Protein AF-A0A7X9DI12-F1 (afdb_monomer)

Structure (mmCIF, N/CA/C/O backbone):
data_AF-A0A7X9DI12-F1
#
_entry.id   AF-A0A7X9DI12-F1
#
loop_
_atom_site.group_PDB
_atom_site.id
_atom_site.type_symbol
_atom_site.label_atom_id
_atom_site.label_alt_id
_atom_site.label_comp_id
_atom_site.label_asym_id
_atom_site.label_entity_id
_atom_site.label_seq_id
_atom_site.pdbx_PDB_ins_code
_atom_site.Cartn_x
_atom_site.Cartn_y
_atom_site.Cartn_z
_atom_site.occupancy
_atom_site.B_iso_or_equiv
_atom_site.auth_seq_id
_atom_site.auth_comp_id
_atom_site.auth_asym_id
_atom_site.auth_atom_id
_atom_site.pdbx_PDB_m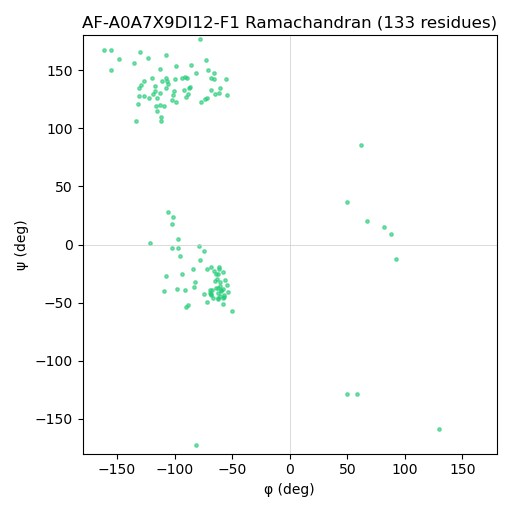odel_num
ATOM 1 N N . THR A 1 1 ? -5.211 -9.031 17.730 1.00 90.56 1 THR A N 1
ATOM 2 C CA . THR A 1 1 ? -6.322 -8.063 17.726 1.00 90.56 1 THR A CA 1
ATOM 3 C C . THR A 1 1 ? -6.337 -7.368 19.058 1.00 90.56 1 THR A C 1
ATOM 5 O O . THR A 1 1 ? -6.231 -8.057 20.063 1.00 90.56 1 THR A O 1
ATOM 8 N N . MET A 1 2 ? -6.398 -6.044 19.050 1.00 95.50 2 MET A N 1
ATOM 9 C CA . MET A 1 2 ? -6.590 -5.209 20.225 1.00 95.50 2 MET A CA 1
ATOM 10 C C . MET A 1 2 ? -8.088 -5.039 20.481 1.00 95.50 2 MET A C 1
ATOM 12 O O . MET A 1 2 ? -8.856 -4.808 19.540 1.00 95.50 2 MET A O 1
ATOM 16 N N . ASP A 1 3 ? -8.494 -5.183 21.738 1.00 97.25 3 ASP A N 1
ATOM 17 C CA . ASP A 1 3 ? -9.857 -4.894 22.174 1.00 97.25 3 ASP A CA 1
ATOM 18 C C . ASP A 1 3 ? -10.106 -3.383 22.345 1.00 97.25 3 ASP A C 1
ATOM 20 O O . ASP A 1 3 ? -9.210 -2.556 22.170 1.00 97.25 3 ASP A O 1
ATOM 24 N N . GLU A 1 4 ? -11.344 -3.016 22.674 1.00 97.06 4 GLU A N 1
ATOM 25 C CA . GLU A 1 4 ? -11.771 -1.616 22.778 1.00 97.06 4 GLU A CA 1
ATOM 26 C C . GLU A 1 4 ? -11.013 -0.839 23.858 1.00 97.06 4 GLU A C 1
ATOM 28 O O . GLU A 1 4 ? -10.662 0.318 23.637 1.00 97.06 4 GLU A O 1
ATOM 33 N N . LYS A 1 5 ? -10.693 -1.474 24.995 1.00 97.19 5 LYS A N 1
ATOM 34 C CA . LYS A 1 5 ? -9.948 -0.824 26.084 1.00 97.19 5 LYS A CA 1
ATOM 35 C C . LYS A 1 5 ? -8.506 -0.562 25.670 1.00 97.19 5 LYS A C 1
ATOM 37 O O . LYS A 1 5 ? -7.947 0.483 25.989 1.00 97.19 5 LYS A O 1
ATOM 42 N N . GLN A 1 6 ? -7.904 -1.509 24.954 1.00 97.38 6 GLN A N 1
ATOM 43 C CA . GLN A 1 6 ? -6.546 -1.376 24.438 1.00 97.38 6 GLN A CA 1
ATOM 44 C C . GLN A 1 6 ? -6.443 -0.289 23.360 1.00 97.38 6 GLN A C 1
ATOM 46 O O . GLN A 1 6 ? -5.460 0.448 23.338 1.00 97.38 6 GLN A O 1
ATOM 51 N N . VAL A 1 7 ? -7.444 -0.164 22.482 1.00 97.25 7 VAL A N 1
ATOM 52 C CA . VAL A 1 7 ? -7.499 0.921 21.488 1.00 97.25 7 VAL A CA 1
ATOM 53 C C . VAL A 1 7 ? -7.755 2.271 22.161 1.00 97.25 7 VAL A C 1
ATOM 55 O O . VAL A 1 7 ? -7.086 3.245 21.823 1.00 97.25 7 VAL A O 1
ATOM 58 N N . GLU A 1 8 ? -8.647 2.338 23.154 1.00 97.00 8 GLU A N 1
ATOM 59 C CA . GLU A 1 8 ? -8.915 3.573 23.906 1.00 97.00 8 GLU A CA 1
ATOM 60 C C . GLU A 1 8 ? -7.695 4.034 24.724 1.00 97.00 8 GLU A C 1
ATOM 62 O O . GLU A 1 8 ? -7.440 5.232 24.833 1.00 97.00 8 GLU A O 1
ATOM 67 N N . ALA A 1 9 ? -6.855 3.116 25.212 1.00 97.88 9 ALA A N 1
ATOM 68 C CA . ALA A 1 9 ? -5.568 3.474 25.814 1.00 97.88 9 ALA A CA 1
ATOM 69 C C . ALA A 1 9 ? -4.619 4.196 24.827 1.00 97.88 9 ALA A C 1
ATOM 71 O O . ALA A 1 9 ? -3.725 4.928 25.252 1.00 97.88 9 ALA A O 1
ATOM 72 N N . LEU A 1 10 ? -4.833 4.036 23.514 1.00 97.00 10 LEU A N 1
ATOM 73 C CA . LEU A 1 10 ? -4.123 4.726 22.432 1.00 97.00 10 LEU A CA 1
ATOM 74 C C . LEU A 1 10 ? -4.936 5.882 21.826 1.00 97.00 10 LEU A C 1
ATOM 76 O O . LEU A 1 10 ? -4.679 6.296 20.693 1.00 97.00 10 LEU A O 1
ATOM 80 N N . TYR A 1 11 ? -5.894 6.446 22.568 1.00 96.56 11 TYR A N 1
ATOM 81 C CA . TYR A 1 11 ? -6.749 7.531 22.080 1.00 96.56 11 TYR A CA 1
ATOM 82 C C . TYR A 1 11 ? -5.959 8.740 21.553 1.00 96.56 11 TYR A C 1
ATOM 84 O O . TYR A 1 11 ? -6.347 9.330 20.553 1.00 96.56 11 TYR A O 1
ATOM 92 N N . ASN A 1 12 ? -4.813 9.074 22.153 1.00 97.69 12 ASN A N 1
ATOM 93 C CA . ASN A 1 12 ? -3.971 10.182 21.679 1.00 97.69 12 ASN A CA 1
ATOM 94 C C . ASN A 1 12 ? -3.363 9.944 20.285 1.00 97.69 12 ASN A C 1
ATOM 96 O O . ASN A 1 12 ? -2.984 10.905 19.623 1.00 97.69 12 ASN A O 1
ATOM 100 N N . LEU A 1 13 ? -3.247 8.683 19.853 1.00 96.31 13 LEU A N 1
ATOM 101 C CA . LEU A 1 13 ? -2.765 8.315 18.523 1.00 96.31 13 LEU A CA 1
ATOM 102 C C . LEU A 1 13 ? -3.920 8.229 17.521 1.00 96.31 13 LEU A C 1
ATOM 104 O O . LEU A 1 13 ? -3.860 8.849 16.464 1.00 96.31 13 LEU A O 1
ATOM 108 N N . TYR A 1 14 ? -4.948 7.436 17.839 1.00 95.12 14 TYR A N 1
ATOM 109 C CA . TYR A 1 14 ? -6.006 7.109 16.878 1.00 95.12 14 TYR A CA 1
ATOM 110 C C . TYR A 1 14 ? -7.224 8.034 16.956 1.00 95.12 14 TYR A C 1
ATOM 112 O O . TYR A 1 14 ? -7.943 8.168 15.973 1.00 95.12 14 TYR A O 1
ATOM 120 N N . GLY A 1 15 ? -7.490 8.655 18.107 1.00 96.81 15 GLY A N 1
ATOM 121 C CA . GLY A 1 15 ? -8.705 9.442 18.342 1.00 96.81 15 GLY A CA 1
ATOM 122 C C . GLY A 1 15 ? -9.992 8.607 18.368 1.00 96.81 15 GLY A C 1
ATOM 123 O O . GLY A 1 15 ? -11.074 9.146 18.155 1.00 96.81 15 GLY A O 1
ATOM 124 N N . LEU A 1 16 ? -9.892 7.293 18.600 1.00 96.25 16 LEU A N 1
ATOM 125 C CA . LEU A 1 16 ? -11.011 6.351 18.506 1.00 96.25 16 LEU A CA 1
ATOM 126 C C . LEU A 1 16 ? -11.414 5.797 19.877 1.00 96.25 16 LEU A C 1
ATOM 128 O O . LEU A 1 16 ? -10.565 5.459 20.700 1.00 96.25 16 LEU A O 1
ATOM 132 N N . LYS A 1 17 ? -12.727 5.657 20.088 1.00 95.56 17 LYS A N 1
ATOM 133 C CA . LYS A 1 17 ? -13.354 4.952 21.222 1.00 95.56 17 LYS A CA 1
ATOM 134 C C . LYS A 1 17 ? -14.272 3.854 20.701 1.00 95.56 17 LYS A C 1
ATOM 136 O O . LYS A 1 17 ? -14.684 3.910 19.543 1.00 95.56 17 LYS A O 1
ATOM 141 N N . ASN A 1 18 ? -14.602 2.875 21.547 1.00 96.50 18 ASN A N 1
ATOM 142 C CA . ASN A 1 18 ? -15.519 1.774 21.209 1.00 96.50 18 ASN A CA 1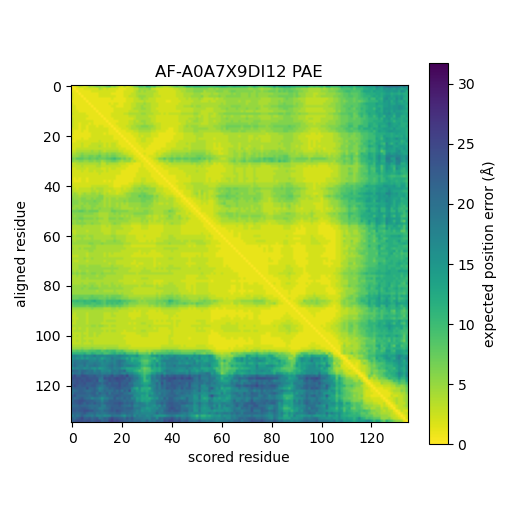
ATOM 143 C C . ASN A 1 18 ? -15.155 1.082 19.878 1.00 96.50 18 ASN A C 1
ATOM 145 O O . ASN A 1 18 ? -16.023 0.753 19.073 1.00 96.50 18 ASN A O 1
ATOM 149 N N . THR A 1 19 ? -13.855 0.945 19.606 1.00 97.44 19 THR A N 1
ATOM 150 C CA . THR A 1 19 ? -13.328 0.419 18.343 1.00 97.44 19 THR A CA 1
ATOM 151 C C . THR A 1 19 ? -12.314 -0.677 18.639 1.00 97.44 19 THR A C 1
ATOM 153 O O . THR A 1 19 ? -11.476 -0.520 19.521 1.00 97.44 19 THR A O 1
ATOM 156 N N . LYS A 1 20 ? -12.361 -1.782 17.893 1.00 98.06 20 LYS A N 1
ATOM 157 C CA . LYS A 1 20 ? -11.345 -2.847 17.922 1.00 98.06 20 LYS A CA 1
ATOM 158 C C . LYS A 1 20 ? -10.374 -2.669 16.765 1.00 98.06 20 LYS A C 1
ATOM 160 O O . LYS A 1 20 ? -10.750 -2.128 15.728 1.00 98.06 20 LYS A O 1
ATOM 165 N N . LEU A 1 21 ? -9.149 -3.165 16.926 1.00 97.75 21 LEU A N 1
ATOM 166 C CA . LEU A 1 21 ? -8.105 -3.062 15.906 1.00 97.75 21 LEU A CA 1
ATOM 167 C C . LEU A 1 21 ? -7.435 -4.410 15.653 1.00 97.75 21 LEU A C 1
ATOM 169 O O . LEU A 1 21 ? -6.937 -5.062 16.571 1.00 97.75 21 LEU A O 1
ATOM 173 N N . ARG A 1 22 ? -7.358 -4.833 14.395 1.00 97.88 22 ARG A N 1
ATOM 174 C CA . ARG A 1 22 ? -6.553 -5.978 13.965 1.00 97.88 22 ARG A CA 1
ATOM 175 C C . ARG A 1 22 ? -5.414 -5.488 13.078 1.00 97.88 22 ARG A C 1
ATOM 177 O O . ARG A 1 22 ? -5.632 -4.720 12.151 1.00 97.88 22 ARG A O 1
ATOM 184 N N . LEU A 1 23 ? -4.202 -5.941 13.388 1.00 96.75 23 LEU A N 1
ATOM 185 C CA . LEU A 1 23 ? -2.989 -5.588 12.657 1.00 96.75 23 LEU A CA 1
ATOM 186 C C . LEU A 1 23 ? -2.506 -6.781 11.837 1.00 96.75 23 LEU A C 1
ATOM 188 O O . LEU A 1 23 ? -2.449 -7.904 12.348 1.00 96.75 23 LEU A O 1
ATOM 192 N N . GLY A 1 24 ? -2.141 -6.521 10.587 1.00 96.56 24 GLY A N 1
ATOM 193 C CA . GLY A 1 24 ? -1.442 -7.442 9.701 1.00 96.56 24 GLY A CA 1
ATOM 194 C C . GLY A 1 24 ? -0.100 -6.854 9.279 1.00 96.56 24 GLY A C 1
ATOM 195 O O . GLY A 1 24 ? 0.011 -5.654 9.058 1.00 96.56 24 GLY A O 1
ATOM 196 N N . PHE A 1 25 ? 0.920 -7.699 9.151 1.00 95.69 25 PHE A N 1
ATOM 197 C CA . PHE A 1 25 ? 2.265 -7.273 8.768 1.00 95.69 25 PHE A CA 1
ATOM 198 C C . PHE A 1 25 ? 2.738 -8.091 7.571 1.00 95.69 25 PHE A C 1
ATOM 200 O O . PHE A 1 25 ? 2.736 -9.322 7.612 1.00 95.69 25 PHE A O 1
ATOM 207 N N . LEU A 1 26 ? 3.190 -7.412 6.519 1.00 94.31 26 LEU A N 1
ATOM 208 C CA . LEU A 1 26 ? 3.838 -8.023 5.364 1.00 94.31 26 LEU A CA 1
ATOM 209 C C . LEU A 1 26 ? 5.278 -7.530 5.292 1.00 94.31 26 LEU A C 1
ATOM 211 O O . LEU A 1 26 ? 5.529 -6.338 5.150 1.00 94.31 26 LEU A O 1
ATOM 215 N N . ARG A 1 27 ? 6.242 -8.447 5.374 1.00 92.38 27 ARG A N 1
ATOM 216 C CA . ARG A 1 27 ? 7.666 -8.111 5.292 1.00 92.38 27 ARG A CA 1
ATOM 217 C C . ARG A 1 27 ? 8.211 -8.437 3.909 1.00 92.38 27 ARG A C 1
ATOM 219 O O . ARG A 1 27 ? 8.075 -9.557 3.423 1.00 92.38 27 ARG A O 1
ATOM 226 N N . THR A 1 28 ? 8.878 -7.468 3.299 1.00 88.44 28 THR A N 1
ATOM 227 C CA . THR A 1 28 ? 9.596 -7.664 2.036 1.00 88.44 28 THR A CA 1
ATOM 228 C C . THR A 1 28 ? 11.016 -8.189 2.292 1.00 88.44 28 THR A C 1
ATOM 230 O O . THR A 1 28 ? 11.601 -7.896 3.341 1.00 88.44 28 THR A O 1
ATOM 233 N N . PRO A 1 29 ? 11.639 -8.904 1.334 1.00 83.56 29 PRO A N 1
ATOM 234 C CA . PRO A 1 29 ? 13.037 -9.334 1.457 1.00 83.56 29 PRO A CA 1
ATOM 235 C C . PRO A 1 29 ? 14.037 -8.183 1.657 1.00 83.56 29 PRO A C 1
ATOM 237 O O . PRO A 1 29 ? 15.119 -8.400 2.193 1.00 83.56 29 PRO A O 1
ATOM 240 N N . GLY A 1 30 ? 13.684 -6.960 1.240 1.00 79.12 30 GLY A N 1
ATOM 241 C CA . GLY A 1 30 ? 14.491 -5.750 1.438 1.00 79.12 30 GLY A CA 1
ATOM 242 C C . GLY A 1 30 ? 14.399 -5.146 2.842 1.00 79.12 30 GLY A C 1
ATOM 243 O O . GLY A 1 30 ? 15.053 -4.145 3.107 1.00 79.12 30 GLY A O 1
ATOM 244 N N . GLY A 1 31 ? 13.594 -5.729 3.736 1.00 84.94 31 GLY A N 1
ATOM 245 C CA . GLY A 1 31 ? 13.441 -5.286 5.123 1.00 84.94 31 GLY A CA 1
ATOM 246 C C . GLY A 1 31 ? 12.299 -4.297 5.360 1.00 84.94 31 GLY A C 1
ATOM 247 O O . GLY A 1 31 ? 11.925 -4.108 6.514 1.00 84.94 31 GLY A O 1
ATOM 248 N N . ALA A 1 32 ? 11.701 -3.729 4.307 1.00 89.50 32 ALA A N 1
ATOM 249 C CA . ALA A 1 32 ? 10.502 -2.905 4.439 1.00 89.50 32 ALA A CA 1
ATOM 250 C C . ALA A 1 32 ? 9.315 -3.750 4.924 1.00 89.50 32 ALA A C 1
ATOM 252 O O . ALA A 1 32 ? 9.167 -4.908 4.510 1.00 89.50 32 ALA A O 1
ATOM 253 N N . VAL A 1 33 ? 8.479 -3.157 5.774 1.00 94.69 33 VAL A N 1
ATOM 254 C CA . VAL A 1 33 ? 7.262 -3.763 6.319 1.00 94.69 33 VAL A CA 1
ATOM 255 C C . VAL A 1 33 ? 6.070 -2.919 5.887 1.00 94.69 33 VAL A C 1
ATOM 257 O O . VAL A 1 33 ? 6.093 -1.702 6.039 1.00 94.69 33 VAL A O 1
ATOM 260 N N . LEU A 1 34 ? 5.050 -3.571 5.336 1.00 94.38 34 LEU A N 1
ATOM 261 C CA . LEU A 1 34 ? 3.737 -2.985 5.114 1.00 94.38 34 LEU A CA 1
ATOM 262 C C . LEU A 1 34 ? 2.824 -3.424 6.257 1.00 94.38 34 LEU A C 1
ATOM 264 O O . LEU A 1 34 ? 2.646 -4.622 6.489 1.00 94.38 34 LEU A O 1
ATOM 268 N N . GLU A 1 35 ? 2.271 -2.447 6.961 1.00 95.56 35 GLU A N 1
ATOM 269 C CA . GLU A 1 35 ? 1.320 -2.653 8.048 1.00 95.56 35 GLU A CA 1
ATOM 270 C C . GLU A 1 35 ? -0.100 -2.413 7.533 1.00 95.56 35 GLU A C 1
ATOM 272 O O . GLU A 1 35 ? -0.366 -1.424 6.852 1.00 95.56 35 GLU A O 1
ATOM 277 N N . ILE A 1 36 ? -1.005 -3.335 7.845 1.00 95.06 36 ILE A N 1
ATOM 278 C CA . ILE A 1 36 ? -2.414 -3.294 7.455 1.00 95.06 36 ILE A CA 1
ATOM 279 C C . ILE A 1 36 ? -3.236 -3.175 8.734 1.00 95.06 36 ILE A C 1
ATOM 281 O O . ILE A 1 36 ? -3.089 -3.992 9.647 1.00 95.06 36 ILE A O 1
ATOM 285 N N . PHE A 1 37 ? -4.097 -2.164 8.786 1.00 95.56 37 PHE A N 1
ATOM 286 C CA . PHE A 1 37 ? -4.922 -1.841 9.943 1.00 95.56 37 PHE A CA 1
ATOM 287 C C . PHE A 1 37 ? -6.384 -2.087 9.596 1.00 95.56 37 PHE A C 1
ATOM 289 O O . PHE A 1 37 ? -6.929 -1.452 8.700 1.00 95.56 37 PHE A O 1
ATOM 296 N N . GLU A 1 38 ? -7.027 -2.983 10.332 1.00 96.00 38 GLU A N 1
ATOM 297 C CA . GLU A 1 38 ? -8.460 -3.228 10.230 1.00 96.00 38 GLU A CA 1
ATOM 298 C C . GLU A 1 38 ? -9.133 -2.760 11.519 1.00 96.00 38 GLU A C 1
ATOM 300 O O . GLU A 1 38 ? -8.968 -3.367 12.582 1.00 96.00 38 GLU A O 1
ATOM 305 N N . PHE A 1 39 ? -9.886 -1.667 11.421 1.00 96.94 39 PHE A N 1
ATOM 306 C CA . PHE A 1 39 ? -10.705 -1.154 12.514 1.00 96.94 39 PHE A CA 1
ATOM 307 C C . PHE A 1 39 ? -12.116 -1.742 12.446 1.00 96.94 39 PHE A C 1
ATOM 309 O O . PHE A 1 39 ? -12.662 -1.967 11.368 1.00 96.94 39 PHE A O 1
ATOM 316 N N . THR A 1 40 ? -12.722 -2.004 13.602 1.00 96.88 40 THR A N 1
ATOM 317 C CA . THR A 1 40 ? -14.118 -2.454 13.703 1.00 96.88 40 THR A CA 1
ATOM 318 C C . THR A 1 40 ? -14.856 -1.622 14.757 1.00 96.88 40 THR A C 1
ATOM 320 O O . THR A 1 40 ? -14.438 -1.663 15.917 1.00 96.88 40 THR A O 1
ATOM 323 N N . PRO A 1 41 ? -15.948 -0.914 14.400 1.00 96.06 41 PRO A N 1
ATOM 324 C CA . PRO A 1 41 ? -16.573 -0.879 13.073 1.00 96.06 41 PRO A CA 1
ATOM 325 C C . PRO A 1 41 ? -15.699 -0.174 12.022 1.00 96.06 41 PRO A C 1
ATOM 327 O O . PRO A 1 41 ? -15.014 0.800 12.323 1.00 96.06 41 PRO A O 1
ATOM 330 N N . ALA A 1 42 ? -15.721 -0.691 10.793 1.00 93.56 42 ALA A N 1
ATOM 331 C CA . ALA A 1 42 ? -15.019 -0.089 9.665 1.00 93.56 42 ALA A CA 1
ATOM 332 C C . ALA A 1 42 ? -15.846 1.058 9.068 1.00 93.56 42 ALA A C 1
ATOM 334 O O . ALA A 1 42 ? -17.078 1.007 9.047 1.00 93.56 42 ALA A O 1
ATOM 335 N N . ILE A 1 43 ? -15.157 2.069 8.546 1.00 93.56 43 ILE A N 1
ATOM 336 C CA . ILE A 1 43 ? -15.753 3.132 7.732 1.00 93.56 43 ILE A CA 1
ATOM 337 C C . ILE A 1 43 ? -15.483 2.785 6.259 1.00 93.56 43 ILE A C 1
ATOM 339 O O . ILE A 1 43 ? -14.407 2.256 5.967 1.00 93.56 43 ILE A O 1
ATOM 343 N N . PRO A 1 44 ? -16.423 3.041 5.329 1.00 91.25 44 PRO A N 1
ATOM 344 C CA . PRO A 1 44 ? -16.195 2.801 3.907 1.00 91.25 44 PRO A CA 1
ATOM 345 C C . PRO A 1 44 ? -14.949 3.520 3.382 1.00 91.25 44 PRO A C 1
ATOM 347 O O . PRO A 1 44 ? -14.675 4.657 3.770 1.00 91.25 44 PRO A O 1
ATOM 350 N N . SER A 1 45 ? -14.217 2.872 2.475 1.00 89.81 45 SER A N 1
ATOM 351 C CA . SER A 1 45 ? -13.059 3.483 1.829 1.00 89.81 45 SER A CA 1
ATOM 352 C C . SER A 1 45 ? -13.468 4.579 0.841 1.00 89.81 45 SER A C 1
ATOM 354 O O . SER A 1 45 ? -14.541 4.550 0.231 1.00 89.81 45 SER A O 1
ATOM 356 N N . GLU A 1 46 ? -12.588 5.565 0.672 1.00 88.75 46 GLU A N 1
ATOM 357 C CA . GLU A 1 46 ? -12.730 6.597 -0.352 1.00 88.75 46 GLU A CA 1
ATOM 358 C C . GLU A 1 46 ? -11.963 6.204 -1.614 1.00 88.75 46 GLU A C 1
ATOM 360 O O . GLU A 1 46 ? -10.850 5.677 -1.560 1.00 88.75 46 GLU A O 1
ATOM 365 N N . LYS A 1 47 ? -12.517 6.538 -2.783 1.00 88.75 47 LYS A N 1
ATOM 366 C CA . LYS A 1 47 ? -11.787 6.387 -4.042 1.00 88.75 47 LYS A CA 1
ATOM 367 C C . LYS A 1 47 ? -10.580 7.327 -4.061 1.00 88.75 47 LYS A C 1
ATOM 369 O O . LYS A 1 47 ? -10.721 8.537 -3.878 1.00 88.75 47 LYS A O 1
ATOM 374 N N . VAL A 1 48 ? -9.409 6.782 -4.382 1.00 90.56 48 VAL A N 1
ATOM 375 C CA . VAL A 1 48 ? -8.182 7.571 -4.529 1.00 90.56 48 VAL A CA 1
ATOM 376 C C . VAL A 1 48 ? -8.326 8.625 -5.635 1.00 90.56 48 VAL A C 1
ATOM 378 O O . VAL A 1 48 ? -8.788 8.341 -6.743 1.00 90.56 48 VAL A O 1
ATOM 381 N N . CYS A 1 49 ? -7.881 9.846 -5.332 1.00 91.50 49 CYS A N 1
ATOM 382 C CA . CYS A 1 49 ? -7.865 10.987 -6.240 1.00 91.50 49 CYS A CA 1
ATOM 383 C C . CYS A 1 49 ? -6.414 11.413 -6.521 1.00 91.50 49 CYS A C 1
ATOM 385 O O . CYS A 1 49 ? -5.709 11.857 -5.618 1.00 91.50 49 CYS A O 1
ATOM 387 N N . TRP A 1 50 ? -5.968 11.278 -7.773 1.00 91.38 50 TRP A N 1
ATOM 388 C CA . TRP A 1 50 ? -4.564 11.466 -8.171 1.00 91.38 50 TRP A CA 1
ATOM 389 C C . TRP A 1 50 ? -3.997 12.863 -7.901 1.00 91.38 50 TRP A C 1
ATOM 391 O O . 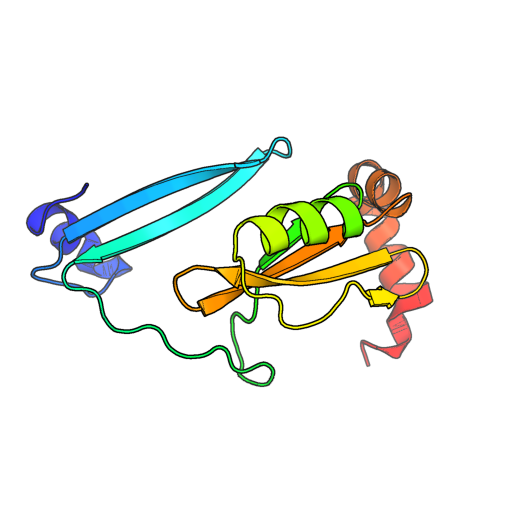TRP A 1 50 ? -2.810 12.995 -7.624 1.00 91.38 50 TRP A O 1
ATOM 401 N N . ASN A 1 51 ? -4.827 13.901 -7.990 1.00 93.00 51 ASN A N 1
ATOM 402 C CA . ASN A 1 51 ? -4.441 15.296 -7.771 1.00 93.00 51 ASN A CA 1
ATOM 403 C C . ASN A 1 51 ? -4.871 15.828 -6.390 1.00 93.00 51 ASN A C 1
ATOM 405 O O . ASN A 1 51 ? -4.920 17.043 -6.195 1.00 93.00 51 ASN A O 1
ATOM 409 N N . LYS A 1 52 ? -5.187 14.944 -5.433 1.00 93.19 52 LYS A N 1
ATOM 410 C CA . LYS A 1 52 ? -5.421 15.303 -4.025 1.00 93.19 52 LYS A CA 1
ATOM 411 C C . LYS A 1 52 ? -4.084 15.310 -3.281 1.00 93.19 52 LYS A C 1
ATOM 413 O O . LYS A 1 52 ? -3.275 14.401 -3.442 1.00 93.19 52 LYS A O 1
ATOM 418 N N . ILE A 1 53 ? -3.855 16.329 -2.452 1.00 92.75 53 ILE A N 1
ATOM 419 C CA . ILE A 1 53 ? -2.690 16.369 -1.558 1.00 92.75 53 I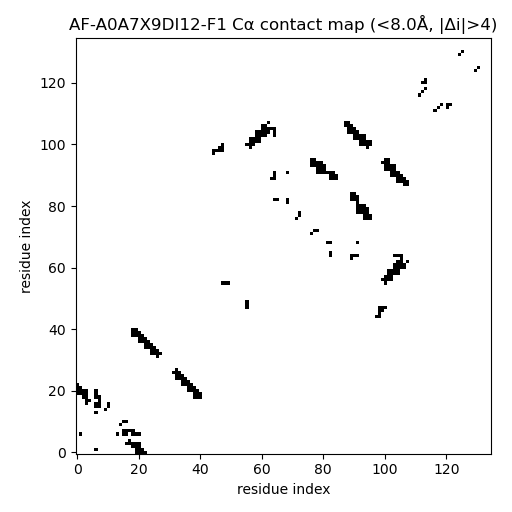LE A CA 1
ATOM 420 C C . ILE A 1 53 ? -2.777 15.185 -0.588 1.00 92.75 53 ILE A C 1
ATOM 422 O O . ILE A 1 53 ? -3.810 14.988 0.051 1.00 92.75 53 ILE A O 1
ATOM 426 N N . GLY A 1 54 ? -1.688 14.426 -0.462 1.00 91.25 54 GLY A N 1
ATOM 427 C CA . GLY A 1 54 ? -1.588 13.296 0.459 1.00 91.25 54 GLY A CA 1
ATOM 428 C C . GLY A 1 54 ? -1.072 12.023 -0.207 1.00 91.25 54 GLY A C 1
ATOM 429 O O . GLY A 1 54 ? -0.401 12.065 -1.240 1.00 91.25 54 GLY A O 1
ATOM 430 N N . LEU A 1 55 ? -1.368 10.886 0.423 1.00 90.62 55 LEU A N 1
ATOM 431 C CA . LEU A 1 55 ? -0.998 9.562 -0.071 1.00 90.62 55 LEU A CA 1
ATOM 432 C C . LEU A 1 55 ? -1.847 9.203 -1.293 1.00 90.62 55 LEU A C 1
ATOM 434 O O . LEU A 1 55 ? -3.074 9.233 -1.233 1.00 90.62 55 LEU A O 1
ATOM 438 N N . THR A 1 56 ? -1.185 8.845 -2.392 1.00 93.88 56 THR A N 1
ATOM 439 C CA . THR A 1 56 ? -1.857 8.423 -3.630 1.00 93.88 56 THR A CA 1
ATOM 440 C C . THR A 1 56 ? -1.696 6.932 -3.890 1.00 93.88 56 THR A C 1
ATOM 442 O O . THR A 1 56 ? -2.643 6.290 -4.324 1.00 93.88 56 THR A O 1
ATOM 445 N N . HIS A 1 57 ? -0.518 6.365 -3.631 1.00 95.50 57 HIS A N 1
ATOM 446 C CA . HIS A 1 57 ? -0.231 4.952 -3.863 1.00 95.50 57 HIS A CA 1
ATOM 447 C C . HIS A 1 57 ? 0.997 4.495 -3.073 1.00 95.50 57 HIS A C 1
ATOM 449 O O . HIS A 1 57 ? 1.773 5.313 -2.571 1.00 95.50 57 HIS A O 1
ATOM 455 N N . ILE A 1 58 ? 1.185 3.178 -3.020 1.00 94.88 58 ILE A N 1
ATOM 456 C CA . ILE A 1 58 ? 2.452 2.542 -2.650 1.00 94.88 58 ILE A CA 1
ATOM 457 C C . ILE A 1 58 ? 3.042 1.828 -3.867 1.00 94.88 58 ILE A C 1
ATOM 459 O O . ILE A 1 58 ? 2.302 1.339 -4.721 1.00 94.88 58 ILE A O 1
ATOM 463 N N . THR A 1 59 ? 4.367 1.722 -3.928 1.00 94.94 59 THR A N 1
ATOM 464 C CA . THR A 1 59 ? 5.068 1.062 -5.037 1.00 94.94 59 THR A CA 1
ATOM 465 C C . THR A 1 59 ? 5.841 -0.151 -4.541 1.00 94.94 59 THR A C 1
ATOM 467 O O . THR A 1 59 ? 6.590 -0.076 -3.566 1.00 94.94 59 THR A O 1
ATOM 470 N N . LEU A 1 60 ? 5.687 -1.272 -5.242 1.00 93.69 60 LEU A N 1
ATOM 471 C CA . LEU A 1 60 ?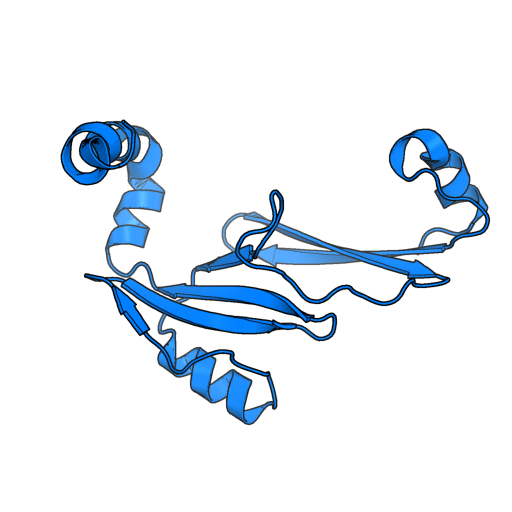 6.444 -2.497 -5.034 1.00 93.69 60 LEU A CA 1
ATOM 472 C C . LEU A 1 60 ? 7.406 -2.699 -6.204 1.00 93.69 60 LEU A C 1
ATOM 474 O O . LEU A 1 60 ? 6.990 -2.865 -7.352 1.00 93.69 60 LEU A O 1
ATOM 478 N N . ASP A 1 61 ? 8.700 -2.733 -5.896 1.00 91.88 61 ASP A N 1
ATOM 479 C CA . ASP A 1 61 ? 9.710 -3.143 -6.866 1.00 91.88 61 ASP A CA 1
ATOM 480 C C . ASP A 1 61 ? 9.644 -4.661 -7.083 1.00 91.88 61 ASP A C 1
ATOM 482 O O . ASP A 1 61 ? 9.706 -5.465 -6.145 1.00 91.88 61 ASP A O 1
ATOM 486 N N . VAL A 1 62 ? 9.490 -5.057 -8.342 1.00 93.38 62 VAL A N 1
ATOM 487 C CA . VAL A 1 62 ? 9.323 -6.441 -8.770 1.00 93.38 62 VAL A CA 1
ATOM 488 C C . VAL A 1 62 ? 10.190 -6.737 -9.981 1.00 93.38 62 VAL A C 1
ATOM 490 O O . VAL A 1 62 ? 10.501 -5.882 -10.800 1.00 93.38 62 VAL A O 1
ATOM 493 N N . ARG A 1 63 ? 10.518 -8.015 -10.167 1.00 92.25 63 ARG A N 1
ATOM 494 C CA . ARG A 1 63 ? 11.105 -8.483 -11.425 1.00 92.25 63 ARG A CA 1
ATOM 495 C C . ARG A 1 63 ? 10.001 -8.917 -12.375 1.00 92.25 63 ARG A C 1
ATOM 497 O O . ARG A 1 63 ? 9.216 -9.800 -12.028 1.00 92.25 63 ARG A O 1
ATOM 504 N N . ASN A 1 64 ? 10.030 -8.371 -13.589 1.00 94.75 64 ASN A N 1
ATOM 505 C CA . ASN A 1 64 ? 9.130 -8.673 -14.698 1.00 94.75 64 ASN A CA 1
ATOM 506 C C . ASN A 1 64 ? 7.659 -8.334 -14.387 1.00 94.75 64 ASN A C 1
ATOM 508 O O . ASN A 1 64 ? 6.873 -9.202 -13.997 1.00 94.75 64 ASN A O 1
ATOM 512 N N . VAL A 1 65 ? 7.280 -7.071 -14.610 1.00 97.69 65 VAL A N 1
ATOM 513 C CA . VAL A 1 65 ? 5.908 -6.578 -14.397 1.00 97.69 65 VAL A CA 1
ATOM 514 C C . VAL A 1 65 ? 4.892 -7.366 -15.218 1.00 97.69 65 VAL A C 1
ATOM 516 O O . VAL A 1 65 ? 3.872 -7.778 -14.675 1.00 97.69 65 VAL A O 1
ATOM 519 N N . LYS A 1 66 ? 5.176 -7.674 -16.490 1.00 97.06 66 LYS A N 1
ATOM 520 C CA . LYS A 1 66 ? 4.253 -8.440 -17.351 1.00 97.06 66 LYS A CA 1
ATOM 521 C C . LYS A 1 66 ? 3.885 -9.813 -16.783 1.00 97.06 66 LYS A C 1
ATOM 523 O O . LYS A 1 66 ? 2.734 -10.238 -16.889 1.00 97.06 66 LYS A O 1
ATOM 528 N N . LYS A 1 67 ? 4.840 -10.509 -16.153 1.00 98.00 67 LYS A N 1
ATOM 529 C CA . LYS A 1 67 ? 4.583 -11.796 -15.487 1.00 98.00 67 LYS A CA 1
ATOM 530 C C . LYS A 1 67 ? 3.586 -11.635 -14.339 1.00 98.00 67 LYS A C 1
ATOM 532 O O . LYS A 1 67 ? 2.663 -12.440 -14.218 1.00 98.00 67 LYS A O 1
ATOM 537 N N . TRP A 1 68 ? 3.783 -10.624 -13.493 1.00 98.12 68 TRP A N 1
ATOM 538 C CA . TRP A 1 68 ? 2.895 -10.354 -12.363 1.00 98.12 68 TRP A CA 1
ATOM 539 C C . TRP A 1 68 ? 1.529 -9.870 -12.813 1.00 98.12 68 TRP A C 1
ATOM 541 O O . TRP A 1 68 ? 0.532 -10.384 -12.319 1.00 98.12 68 TRP A O 1
ATOM 551 N N . TYR A 1 69 ? 1.494 -8.982 -13.802 1.00 98.44 69 TYR A N 1
ATOM 552 C CA . TYR A 1 69 ? 0.277 -8.518 -14.446 1.00 98.44 69 TYR A CA 1
ATOM 553 C C . TYR A 1 69 ? -0.607 -9.690 -14.872 1.00 98.44 69 TYR A C 1
ATOM 555 O O . TYR A 1 69 ? -1.722 -9.829 -14.378 1.00 98.44 69 TYR A O 1
ATOM 563 N N . LYS A 1 70 ? -0.073 -10.605 -15.694 1.00 98.38 70 LYS A N 1
ATOM 564 C CA . LYS A 1 70 ? -0.813 -11.794 -16.135 1.00 98.38 70 LYS A CA 1
ATOM 565 C C . LYS A 1 70 ? -1.270 -12.640 -14.945 1.00 98.38 70 LYS A C 1
ATOM 567 O O . LYS A 1 70 ? -2.446 -12.951 -14.828 1.00 98.38 70 LYS A O 1
ATOM 572 N N . LYS A 1 71 ? -0.353 -12.979 -14.032 1.00 98.38 71 LYS A N 1
ATOM 573 C CA . LYS A 1 71 ? -0.653 -13.843 -12.878 1.00 98.38 71 LYS A CA 1
ATOM 574 C C . LYS A 1 71 ? -1.748 -13.272 -11.970 1.00 98.38 71 LYS A C 1
ATOM 576 O O . LYS A 1 71 ? -2.522 -14.043 -11.414 1.00 98.38 71 LYS A O 1
ATOM 581 N N . LEU A 1 72 ? -1.758 -11.962 -11.746 1.00 98.00 72 LEU A N 1
ATOM 582 C CA . LEU A 1 72 ? -2.710 -11.298 -10.857 1.00 98.00 72 LEU A CA 1
ATOM 583 C C . LEU A 1 72 ? -4.037 -11.016 -11.567 1.00 98.00 72 LEU A C 1
ATOM 585 O O . LEU A 1 72 ? -5.088 -11.204 -10.961 1.00 98.00 72 LEU A O 1
ATOM 589 N N . LYS A 1 73 ? -4.006 -10.670 -12.859 1.00 97.38 73 LYS A N 1
ATOM 590 C CA . LYS A 1 73 ? -5.211 -10.535 -13.689 1.00 97.38 73 LYS A CA 1
ATOM 591 C C . LYS A 1 73 ? -5.953 -11.868 -13.803 1.00 97.38 73 LYS A C 1
ATOM 593 O O . LYS A 1 73 ? -7.160 -11.899 -13.601 1.00 97.38 73 LYS A O 1
ATOM 598 N N . ASP A 1 74 ? -5.225 -12.977 -13.975 1.00 98.06 74 ASP A N 1
ATOM 599 C CA . ASP A 1 74 ? -5.775 -14.345 -13.955 1.00 98.06 74 ASP A CA 1
ATOM 600 C C . ASP A 1 74 ? -6.432 -14.699 -12.596 1.00 98.06 74 ASP A C 1
ATOM 602 O O . ASP A 1 74 ? -7.239 -15.621 -12.516 1.00 98.06 74 ASP A O 1
ATOM 606 N N . LYS A 1 75 ? -6.109 -13.966 -11.520 1.00 97.56 75 LYS A N 1
ATOM 607 C CA . LYS A 1 75 ? -6.719 -14.097 -10.183 1.00 97.56 75 LYS A CA 1
ATOM 608 C C . LYS A 1 75 ? -7.843 -13.088 -9.911 1.00 97.56 75 LYS A C 1
ATOM 610 O O . LYS A 1 75 ? -8.334 -13.038 -8.788 1.00 97.56 75 LYS A O 1
ATOM 615 N N . GLY A 1 76 ? -8.227 -12.280 -10.897 1.00 97.31 76 GLY A N 1
ATOM 616 C CA . GLY A 1 76 ? -9.289 -11.283 -10.760 1.00 97.31 76 GLY A CA 1
ATOM 617 C C . GLY A 1 76 ? -8.863 -9.965 -10.107 1.00 97.31 76 GLY A C 1
ATOM 618 O O . GLY A 1 76 ? -9.727 -9.197 -9.701 1.00 97.31 76 GLY A O 1
ATOM 619 N N . VAL A 1 77 ? -7.559 -9.677 -9.997 1.00 97.81 77 VAL A N 1
ATOM 620 C CA . VAL A 1 77 ? -7.095 -8.361 -9.525 1.00 97.81 77 VAL A CA 1
ATOM 621 C C . VAL A 1 77 ? -7.424 -7.288 -10.563 1.00 97.81 77 VAL A C 1
ATOM 623 O O . VAL A 1 77 ? -7.135 -7.448 -11.751 1.00 97.81 77 VAL A O 1
ATOM 626 N N . THR A 1 78 ? -7.981 -6.171 -10.099 1.00 97.25 78 THR A N 1
ATOM 627 C CA . THR A 1 78 ? -8.316 -5.017 -10.937 1.00 97.25 78 THR A CA 1
ATOM 628 C C . THR A 1 78 ? -7.065 -4.206 -11.266 1.00 97.25 78 THR A C 1
ATOM 630 O O . THR A 1 78 ? -6.384 -3.702 -10.374 1.00 97.25 78 THR A O 1
ATOM 633 N N . PHE A 1 79 ? -6.785 -4.032 -12.557 1.00 98.12 79 PHE A N 1
ATOM 634 C CA . PHE A 1 79 ? -5.715 -3.166 -13.056 1.00 98.12 79 PHE A CA 1
ATOM 635 C C . PHE A 1 79 ? -6.287 -1.903 -13.695 1.00 98.12 79 PHE A C 1
ATOM 637 O O . PHE A 1 79 ? -7.309 -1.957 -14.375 1.00 98.12 79 PHE A O 1
ATOM 644 N N . LEU A 1 80 ? -5.601 -0.774 -13.508 1.00 96.81 80 LEU A N 1
ATOM 645 C CA . LEU A 1 80 ? -6.010 0.515 -14.078 1.00 96.81 80 LEU A CA 1
ATOM 646 C C . LEU A 1 80 ? -5.534 0.684 -15.526 1.00 96.81 80 LEU A C 1
ATOM 648 O O . LEU A 1 80 ? -6.068 1.504 -16.269 1.00 96.81 80 LEU A O 1
ATOM 652 N N . CYS A 1 81 ? -4.507 -0.068 -15.917 1.00 97.25 81 CYS A N 1
ATOM 653 C CA . CYS A 1 81 ? -3.924 -0.043 -17.248 1.00 97.25 81 CYS A CA 1
ATOM 654 C C . CYS A 1 81 ? -3.226 -1.373 -17.569 1.00 97.25 81 CYS A C 1
ATOM 656 O O . CYS A 1 81 ? -2.984 -2.208 -16.696 1.00 97.25 81 CYS A O 1
ATOM 658 N N . GLU A 1 82 ? -2.891 -1.568 -18.841 1.00 98.00 82 GLU A N 1
ATOM 659 C CA . GLU A 1 82 ? -1.908 -2.572 -19.256 1.00 98.00 82 GLU A CA 1
ATOM 660 C C . GLU A 1 82 ? -0.485 -2.103 -18.877 1.00 98.00 82 GLU A C 1
ATOM 662 O O . GLU A 1 82 ? -0.277 -0.895 -18.717 1.00 98.00 82 GLU A O 1
ATOM 667 N N . PRO A 1 83 ? 0.517 -2.997 -18.760 1.00 98.12 83 PRO A N 1
ATOM 668 C CA . PRO A 1 83 ? 1.887 -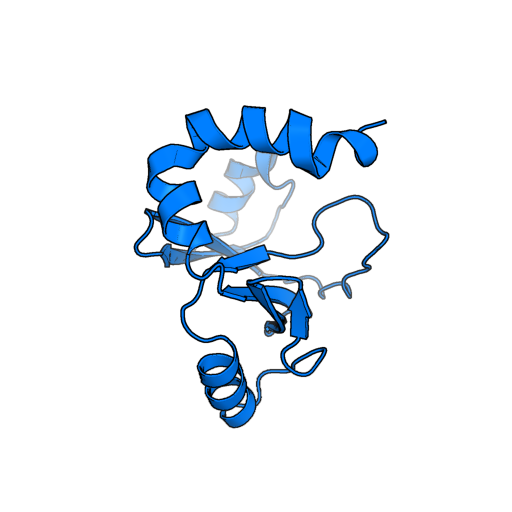2.606 -18.427 1.00 98.12 83 PRO A CA 1
ATOM 669 C C . PRO A 1 83 ? 2.465 -1.539 -19.367 1.00 98.12 83 PRO A C 1
ATOM 671 O O . PRO A 1 83 ? 2.459 -1.697 -20.589 1.00 98.12 83 PRO A O 1
ATOM 674 N N . GLN A 1 84 ? 3.004 -0.474 -18.779 1.00 97.88 84 GLN A N 1
ATOM 675 C CA . GLN A 1 84 ? 3.576 0.688 -19.454 1.00 97.88 84 GLN A CA 1
ATOM 676 C C . GLN A 1 84 ? 5.104 0.691 -19.349 1.00 97.88 84 GLN A C 1
ATOM 678 O O . GLN A 1 84 ? 5.695 -0.001 -18.517 1.00 97.88 84 GLN A O 1
ATOM 683 N N . LYS A 1 85 ? 5.763 1.491 -20.195 1.00 94.75 85 LYS A N 1
ATOM 684 C CA . LYS A 1 85 ? 7.220 1.670 -20.171 1.00 94.75 85 LYS A CA 1
ATOM 685 C C . LYS A 1 85 ? 7.600 3.142 -20.188 1.00 94.75 85 LYS A C 1
ATOM 687 O O . LYS A 1 85 ? 7.115 3.892 -21.029 1.00 94.75 85 LYS A O 1
ATOM 692 N N . THR A 1 86 ? 8.546 3.505 -19.327 1.00 89.12 86 THR A N 1
ATOM 693 C CA . THR A 1 86 ? 9.150 4.841 -19.285 1.00 89.12 86 THR A CA 1
ATOM 694 C C . THR A 1 86 ? 10.664 4.693 -19.187 1.00 89.12 86 THR A C 1
ATOM 696 O O . THR A 1 86 ? 11.200 4.305 -18.147 1.00 89.12 86 THR A O 1
ATOM 699 N N . GLY A 1 87 ? 11.369 4.977 -20.285 1.00 87.38 87 GLY A N 1
ATOM 700 C CA . GLY A 1 87 ? 12.806 4.711 -20.381 1.00 87.38 87 GLY A CA 1
ATOM 701 C C . GLY A 1 87 ? 13.112 3.219 -20.150 1.00 87.38 87 GLY A C 1
ATOM 702 O O . GLY A 1 87 ? 12.487 2.377 -20.797 1.00 87.38 87 GLY A O 1
ATOM 703 N N . PRO A 1 88 ? 14.049 2.862 -19.250 1.00 85.62 88 PRO A N 1
ATOM 704 C CA . PRO A 1 88 ? 14.364 1.464 -18.953 1.00 85.62 88 PRO A CA 1
ATOM 705 C C . PRO A 1 88 ? 13.336 0.779 -18.037 1.00 85.62 88 PRO A C 1
ATOM 707 O O . PRO A 1 88 ? 13.364 -0.444 -17.920 1.00 85.62 88 PRO A O 1
ATOM 710 N N . ASN A 1 89 ? 12.449 1.537 -17.386 1.00 88.69 89 ASN A N 1
ATOM 711 C CA . ASN A 1 89 ? 11.540 1.011 -16.371 1.00 88.69 89 ASN A CA 1
ATOM 712 C C . ASN A 1 89 ? 10.233 0.520 -17.009 1.00 88.69 89 ASN A C 1
ATOM 714 O O . ASN A 1 89 ? 9.708 1.133 -17.943 1.00 88.69 89 ASN A O 1
ATOM 718 N N . GLU A 1 90 ? 9.685 -0.564 -16.468 1.00 95.94 90 GLU A N 1
ATOM 719 C CA . GLU A 1 90 ? 8.355 -1.081 -16.809 1.00 95.94 90 GLU A CA 1
ATOM 720 C C . GLU A 1 90 ? 7.478 -1.022 -15.560 1.00 95.94 90 GLU A C 1
ATOM 722 O O . GLU A 1 90 ? 7.960 -1.361 -14.483 1.00 95.94 90 GLU A O 1
ATOM 727 N N . TRP A 1 91 ? 6.227 -0.584 -15.682 1.00 97.56 91 TRP A N 1
ATOM 728 C CA . TRP A 1 91 ? 5.350 -0.360 -14.531 1.00 97.56 91 TRP A CA 1
ATOM 729 C C . TRP A 1 91 ? 3.878 -0.621 -14.856 1.00 97.56 91 TRP A C 1
ATOM 731 O O . TRP A 1 91 ? 3.478 -0.638 -16.021 1.00 97.56 91 TRP A O 1
ATOM 741 N N . VAL A 1 92 ? 3.062 -0.859 -13.831 1.00 98.50 92 VAL A N 1
ATOM 742 C CA . VAL A 1 92 ? 1.602 -0.977 -13.948 1.00 98.50 92 VAL A CA 1
ATOM 743 C C . VAL A 1 92 ? 0.932 -0.648 -12.612 1.00 98.50 92 VAL A C 1
ATOM 745 O O . VAL A 1 92 ? 1.505 -0.920 -11.559 1.00 98.50 92 VAL A O 1
ATOM 748 N N . PHE A 1 93 ? -0.291 -0.115 -12.650 1.00 98.19 93 PHE A N 1
ATOM 749 C CA . PHE A 1 93 ? -1.097 0.156 -11.454 1.00 98.19 93 PHE A CA 1
ATOM 750 C C . PHE A 1 93 ? -2.246 -0.842 -11.290 1.00 98.19 93 PHE A C 1
ATOM 752 O O . PHE A 1 93 ? -2.952 -1.156 -12.253 1.00 98.19 93 PHE A O 1
ATOM 759 N N . MET A 1 94 ? -2.466 -1.280 -10.050 1.00 97.75 94 MET A N 1
ATOM 760 C CA . MET A 1 94 ? -3.576 -2.138 -9.630 1.00 97.75 94 MET A CA 1
ATOM 761 C C . MET A 1 94 ? -4.306 -1.579 -8.404 1.00 97.75 94 MET A C 1
ATOM 763 O O . MET A 1 94 ? -3.793 -0.684 -7.731 1.00 97.75 94 MET A O 1
ATOM 767 N N . GLN A 1 95 ? -5.494 -2.119 -8.126 1.00 96.19 95 GLN A N 1
ATOM 768 C CA . GLN A 1 95 ? -6.253 -1.864 -6.900 1.00 96.19 95 GLN A CA 1
ATOM 769 C C . GLN A 1 95 ? -6.214 -3.074 -5.971 1.00 96.19 95 GLN A C 1
ATOM 771 O O . GLN A 1 95 ? -6.306 -4.217 -6.429 1.00 96.19 95 GLN A O 1
ATOM 776 N N . ASP A 1 96 ? -6.093 -2.816 -4.670 1.00 94.56 96 ASP A N 1
ATOM 777 C CA . ASP A 1 96 ? -6.387 -3.823 -3.653 1.00 94.56 96 ASP A CA 1
ATOM 778 C C . ASP A 1 96 ? -7.899 -3.918 -3.368 1.00 94.56 96 ASP A C 1
ATOM 780 O O . ASP A 1 96 ? -8.728 -3.354 -4.086 1.00 94.56 96 ASP A O 1
ATOM 784 N N . MET A 1 97 ? -8.260 -4.690 -2.342 1.00 91.31 97 MET A N 1
ATOM 785 C CA . MET A 1 97 ? -9.648 -4.995 -1.999 1.00 91.31 97 MET A CA 1
ATOM 786 C C . MET A 1 97 ? -10.374 -3.788 -1.391 1.00 91.31 97 MET A C 1
ATOM 788 O O . MET A 1 97 ? -11.599 -3.733 -1.460 1.00 91.31 97 MET A O 1
ATOM 792 N N . ASP A 1 98 ? -9.623 -2.820 -0.862 1.00 92.88 98 ASP A N 1
ATOM 793 C CA . ASP A 1 98 ? -10.142 -1.594 -0.254 1.00 92.88 98 ASP A CA 1
ATOM 794 C C . ASP A 1 98 ? -10.118 -0.411 -1.240 1.00 92.88 98 ASP A C 1
ATOM 796 O O . ASP A 1 98 ? -10.606 0.676 -0.932 1.00 92.88 98 ASP A O 1
ATOM 800 N N . GLY A 1 99 ? -9.592 -0.615 -2.453 1.00 93.12 99 GLY A N 1
ATOM 801 C CA . GLY A 1 99 ? -9.494 0.400 -3.500 1.00 93.12 99 GLY A CA 1
ATOM 802 C C . GLY A 1 99 ? -8.222 1.252 -3.438 1.00 93.12 99 GLY A C 1
ATOM 803 O O . GLY A 1 99 ? -8.115 2.224 -4.194 1.00 93.12 99 GLY A O 1
ATOM 804 N N . ASN A 1 100 ? -7.248 0.891 -2.594 1.00 94.75 100 ASN A N 1
ATOM 805 C CA . ASN A 1 100 ? -5.942 1.543 -2.570 1.00 94.75 100 ASN A CA 1
ATOM 806 C C . ASN A 1 100 ? -5.191 1.271 -3.873 1.00 94.75 100 ASN A C 1
ATOM 808 O O . ASN A 1 100 ? -5.298 0.194 -4.465 1.00 94.75 100 ASN A O 1
ATOM 812 N N . LEU A 1 101 ? -4.383 2.238 -4.307 1.00 96.62 101 LEU A N 1
ATOM 813 C CA . LEU A 1 101 ? -3.551 2.084 -5.495 1.00 96.62 101 LEU A CA 1
ATOM 814 C C . LEU A 1 101 ? -2.197 1.473 -5.138 1.00 96.62 101 LEU A C 1
ATOM 816 O O . LEU A 1 101 ? -1.480 1.969 -4.265 1.00 96.62 101 LEU A O 1
ATOM 820 N N . ILE A 1 102 ? -1.829 0.425 -5.873 1.00 97.19 102 ILE A N 1
ATOM 821 C CA . ILE A 1 102 ? -0.519 -0.217 -5.784 1.00 97.19 102 ILE A CA 1
ATOM 822 C C . ILE A 1 102 ? 0.143 -0.181 -7.160 1.00 97.19 102 ILE A C 1
ATOM 824 O O . ILE A 1 102 ? -0.423 -0.655 -8.147 1.00 97.19 102 ILE A O 1
ATOM 828 N N . GLU A 1 103 ? 1.358 0.355 -7.224 1.00 98.06 103 GLU A N 1
ATOM 829 C CA . GLU A 1 103 ? 2.221 0.282 -8.399 1.00 98.06 103 GLU A CA 1
ATOM 830 C C . GLU A 1 103 ? 3.129 -0.946 -8.305 1.00 98.06 103 GLU A C 1
ATOM 832 O O . GLU A 1 103 ? 3.781 -1.179 -7.287 1.00 98.06 103 GLU A O 1
ATOM 837 N N . LEU A 1 104 ? 3.217 -1.716 -9.387 1.00 97.81 104 LEU A N 1
ATOM 838 C CA . LEU A 1 104 ? 4.313 -2.656 -9.593 1.00 97.81 104 LEU A CA 1
ATOM 839 C C . LEU A 1 104 ? 5.286 -2.030 -10.581 1.00 97.81 104 LEU A C 1
ATOM 841 O O . LEU A 1 104 ? 4.883 -1.714 -11.700 1.00 97.81 104 LEU A O 1
ATOM 845 N N . ILE A 1 105 ? 6.553 -1.907 -10.200 1.00 96.50 105 ILE A N 1
ATOM 846 C CA . ILE A 1 105 ? 7.604 -1.365 -11.063 1.00 96.50 105 ILE A CA 1
ATOM 847 C C . ILE A 1 105 ? 8.773 -2.338 -11.150 1.00 96.50 105 ILE A C 1
ATOM 849 O O . ILE A 1 105 ? 9.144 -2.963 -10.166 1.00 96.50 105 ILE A O 1
ATOM 853 N N . ASP A 1 106 ? 9.360 -2.473 -12.332 1.00 94.38 106 ASP A N 1
ATOM 854 C CA . ASP A 1 106 ? 10.637 -3.148 -12.532 1.00 94.38 106 ASP A CA 1
ATOM 855 C C . ASP A 1 106 ? 11.676 -2.106 -12.935 1.00 94.38 106 ASP A C 1
ATOM 857 O O . ASP A 1 106 ? 11.675 -1.600 -14.064 1.00 94.38 106 ASP A O 1
ATOM 861 N N . LEU A 1 107 ? 12.560 -1.794 -11.986 1.00 86.19 107 LEU A N 1
ATOM 862 C CA . LEU A 1 107 ? 13.633 -0.814 -12.144 1.00 86.19 107 LEU A CA 1
ATOM 863 C C . LEU A 1 107 ? 14.801 -1.331 -13.009 1.00 86.19 107 LEU A C 1
ATOM 865 O O . LEU A 1 107 ? 15.725 -0.575 -13.315 1.00 86.19 107 LEU A O 1
ATOM 869 N N . LYS A 1 108 ? 14.801 -2.609 -13.421 1.00 82.25 108 LYS A N 1
ATOM 870 C CA . LYS A 1 108 ? 15.868 -3.238 -14.222 1.00 82.25 108 LYS A CA 1
ATOM 871 C C . LYS A 1 108 ? 17.262 -2.978 -13.623 1.00 82.25 108 LYS A C 1
ATOM 873 O O . LYS A 1 108 ? 17.491 -3.200 -12.436 1.00 82.25 108 LYS A O 1
ATOM 878 N N . PHE A 1 109 ? 18.213 -2.500 -14.431 1.00 73.00 109 PHE A N 1
ATOM 879 C CA . PHE A 1 109 ? 19.571 -2.159 -13.999 1.00 73.00 109 PHE A CA 1
ATOM 880 C C . PHE A 1 109 ? 19.609 -1.035 -12.952 1.00 73.00 109 PHE A C 1
ATOM 882 O O . PHE A 1 109 ? 20.528 -1.011 -12.129 1.00 73.00 109 PHE A O 1
ATOM 889 N N . ASN A 1 110 ? 18.597 -0.156 -12.914 1.00 69.19 110 ASN A N 1
ATOM 8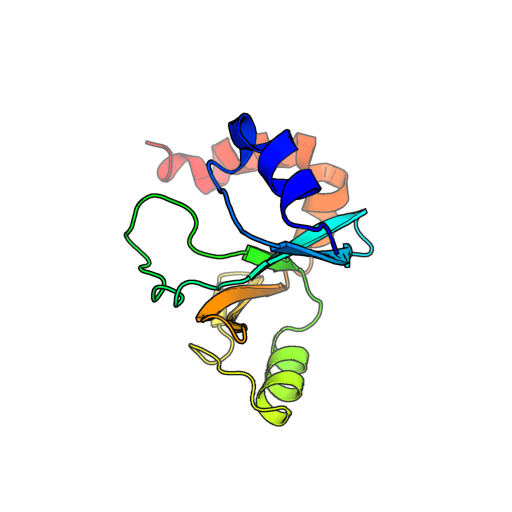90 C CA . ASN A 1 110 ? 18.526 0.909 -11.914 1.00 69.19 110 ASN A CA 1
ATOM 891 C C . ASN A 1 110 ? 18.384 0.344 -10.499 1.00 69.19 110 ASN A C 1
ATOM 893 O O . ASN A 1 110 ? 18.833 0.991 -9.560 1.00 69.19 110 ASN A O 1
ATOM 897 N N . TYR A 1 111 ? 17.845 -0.870 -10.332 1.00 68.62 111 TYR A N 1
ATOM 898 C CA . TYR A 1 111 ? 17.763 -1.531 -9.028 1.00 68.62 111 TYR A CA 1
ATOM 899 C C . TYR A 1 111 ? 19.141 -1.701 -8.377 1.00 68.62 111 TYR A C 1
ATOM 901 O O . TYR A 1 111 ? 19.320 -1.388 -7.203 1.00 68.62 111 TYR A O 1
ATOM 909 N N . ILE A 1 112 ? 20.136 -2.171 -9.140 1.00 65.19 112 ILE A N 1
ATOM 910 C CA . ILE A 1 112 ? 21.493 -2.410 -8.626 1.00 65.19 112 ILE A CA 1
ATOM 911 C C . ILE A 1 112 ? 22.156 -1.073 -8.281 1.00 65.19 112 ILE A C 1
ATOM 913 O O . ILE A 1 112 ? 22.738 -0.932 -7.206 1.00 65.19 112 ILE A O 1
ATOM 917 N N . ALA A 1 113 ? 22.009 -0.075 -9.155 1.00 67.00 113 ALA A N 1
ATOM 918 C CA . ALA A 1 113 ? 22.526 1.266 -8.916 1.00 67.00 113 ALA A CA 1
ATOM 919 C C . ALA A 1 113 ? 21.885 1.920 -7.677 1.00 67.00 113 ALA A C 1
ATOM 921 O O . ALA A 1 113 ? 22.597 2.440 -6.826 1.00 67.00 113 ALA A O 1
ATOM 922 N N . LEU A 1 114 ? 20.562 1.847 -7.517 1.00 67.00 114 LEU A N 1
ATOM 923 C CA . LEU A 1 114 ? 19.854 2.401 -6.357 1.00 67.00 114 LEU A CA 1
ATOM 924 C C . LEU A 1 114 ? 20.213 1.666 -5.062 1.00 67.00 114 LEU A C 1
ATOM 926 O O . LEU A 1 114 ? 20.525 2.308 -4.063 1.00 67.00 114 LEU A O 1
ATOM 930 N N . ARG A 1 115 ? 20.222 0.330 -5.078 1.00 68.75 115 ARG A N 1
ATOM 931 C CA . ARG A 1 115 ? 20.481 -0.495 -3.891 1.00 68.75 115 ARG A CA 1
ATOM 932 C C . ARG A 1 115 ? 21.893 -0.320 -3.332 1.00 68.75 115 ARG A C 1
ATOM 934 O O . ARG A 1 115 ? 22.056 -0.351 -2.118 1.00 68.75 115 ARG A O 1
ATOM 941 N N . TYR A 1 116 ? 22.899 -0.169 -4.192 1.00 66.62 116 TYR A N 1
ATOM 942 C CA . TYR A 1 116 ? 24.304 -0.132 -3.765 1.00 66.62 116 TYR A CA 1
ATOM 943 C C . TYR A 1 116 ? 24.941 1.253 -3.831 1.00 66.62 116 TYR A C 1
ATOM 945 O O . TYR A 1 116 ? 25.868 1.534 -3.078 1.00 66.62 116 TYR A O 1
ATOM 953 N N . LEU A 1 117 ? 24.453 2.124 -4.710 1.00 65.88 117 LEU A N 1
ATOM 954 C CA . LEU A 1 117 ? 25.041 3.439 -4.954 1.00 65.88 117 LEU A CA 1
ATOM 955 C C . LEU A 1 117 ? 24.049 4.577 -4.695 1.00 65.88 117 LEU A C 1
ATOM 957 O O . LEU A 1 117 ? 24.418 5.735 -4.866 1.00 65.88 117 LEU A O 1
ATOM 961 N N . GLY A 1 118 ? 22.815 4.289 -4.263 1.00 61.81 118 GLY A N 1
ATOM 962 C CA . GLY A 1 118 ? 21.733 5.270 -4.147 1.00 61.81 118 GLY A CA 1
ATOM 963 C C . GLY A 1 118 ? 22.094 6.505 -3.323 1.00 61.81 118 GLY A C 1
ATOM 964 O O . GLY A 1 118 ? 21.809 7.618 -3.753 1.00 61.81 118 GLY A O 1
ATOM 965 N N . ALA A 1 119 ? 22.808 6.338 -2.206 1.00 65.06 119 ALA A N 1
ATOM 966 C CA . ALA A 1 119 ? 23.238 7.462 -1.369 1.00 65.06 119 ALA A CA 1
ATOM 967 C C . ALA A 1 119 ? 24.207 8.431 -2.085 1.00 65.06 119 ALA A C 1
ATOM 969 O O . ALA A 1 119 ? 24.204 9.625 -1.798 1.00 65.06 119 ALA A O 1
ATOM 970 N N . ILE A 1 120 ? 25.005 7.940 -3.041 1.00 70.81 120 ILE A N 1
ATOM 971 C CA . ILE A 1 120 ? 26.013 8.725 -3.778 1.00 70.81 120 ILE A CA 1
ATOM 972 C C . ILE A 1 120 ? 25.466 9.194 -5.134 1.00 70.81 120 ILE A C 1
ATOM 974 O O . ILE A 1 120 ? 25.715 10.316 -5.572 1.00 70.81 120 ILE A O 1
ATOM 978 N N . VAL A 1 121 ? 24.686 8.345 -5.801 1.00 67.88 121 VAL A N 1
ATOM 979 C CA . VAL A 1 121 ? 24.172 8.566 -7.156 1.00 67.88 121 VAL A CA 1
ATOM 980 C C . VAL A 1 121 ? 22.925 9.451 -7.147 1.00 67.88 121 VAL A C 1
ATOM 982 O O . VAL A 1 121 ? 22.754 10.248 -8.068 1.00 67.88 121 VAL A O 1
ATOM 985 N N . ALA A 1 122 ? 22.085 9.399 -6.105 1.00 69.75 122 ALA A N 1
ATOM 986 C CA . ALA A 1 122 ? 20.869 10.213 -6.048 1.00 69.75 122 ALA A CA 1
ATOM 987 C C . ALA A 1 122 ? 21.141 11.735 -6.086 1.00 69.75 122 ALA A C 1
ATOM 989 O O . ALA A 1 122 ? 20.491 12.414 -6.885 1.00 69.75 122 ALA A O 1
ATOM 990 N N . PRO A 1 123 ? 22.117 12.305 -5.343 1.00 72.62 123 PRO A N 1
ATOM 991 C CA . PRO A 1 123 ? 22.462 13.726 -5.465 1.00 72.62 123 PRO A CA 1
ATOM 992 C C . PRO A 1 123 ? 22.948 14.128 -6.867 1.00 72.62 123 PRO A C 1
ATOM 994 O O . PRO A 1 123 ? 22.642 15.228 -7.335 1.00 72.62 123 PRO A O 1
ATOM 997 N N . ILE A 1 124 ? 23.680 13.240 -7.551 1.00 77.19 124 ILE A N 1
ATOM 998 C CA . ILE A 1 124 ? 24.217 13.474 -8.899 1.00 77.19 124 ILE A CA 1
ATOM 999 C C . ILE A 1 124 ? 23.087 13.445 -9.934 1.00 77.19 124 ILE A C 1
ATOM 1001 O O . ILE A 1 124 ? 22.942 14.392 -10.708 1.00 77.19 124 ILE A O 1
ATOM 1005 N N . LEU A 1 125 ? 22.237 12.412 -9.908 1.00 71.88 125 LEU A N 1
ATOM 1006 C CA . LEU A 1 125 ? 21.068 12.308 -10.786 1.00 71.88 125 LEU A CA 1
ATOM 1007 C C . LEU A 1 125 ? 20.102 13.479 -10.581 1.00 71.88 125 LEU A C 1
ATOM 1009 O O . LEU A 1 125 ? 19.604 14.038 -11.562 1.00 71.88 125 LEU A O 1
ATOM 1013 N N . ARG A 1 126 ? 19.891 13.907 -9.325 1.00 71.44 126 ARG A N 1
ATOM 1014 C CA . ARG A 1 126 ? 19.071 15.084 -9.001 1.00 71.44 126 ARG A CA 1
ATOM 1015 C C . ARG A 1 126 ? 19.585 16.339 -9.701 1.00 71.44 126 ARG A C 1
ATOM 1017 O O . ARG A 1 126 ? 18.785 17.086 -10.251 1.00 71.44 126 ARG A O 1
ATOM 1024 N N . ARG A 1 127 ? 20.903 16.574 -9.691 1.0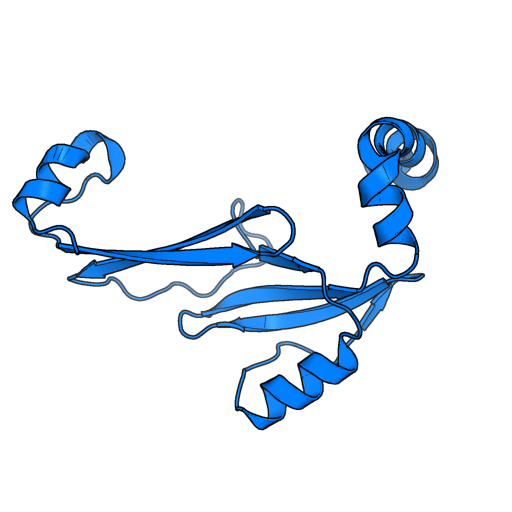0 73.81 127 ARG A N 1
ATOM 1025 C CA . ARG A 1 127 ? 21.517 17.756 -10.321 1.00 73.81 127 ARG A CA 1
ATOM 1026 C C . ARG A 1 127 ? 21.547 17.667 -11.847 1.00 73.81 127 ARG A C 1
ATOM 1028 O O . ARG A 1 127 ? 21.250 18.660 -12.499 1.00 73.81 127 ARG A O 1
ATOM 1035 N N . LEU A 1 128 ? 21.894 16.509 -12.409 1.00 76.06 128 LEU A N 1
ATOM 1036 C CA . LEU A 1 128 ? 22.148 16.368 -13.848 1.00 76.06 128 LEU A CA 1
ATOM 1037 C C . LEU A 1 128 ? 20.890 16.053 -14.665 1.00 76.06 128 LEU A C 1
ATOM 1039 O O . LEU A 1 128 ? 20.613 16.734 -15.647 1.00 76.06 128 LEU A O 1
ATOM 1043 N N . GLN A 1 129 ? 20.126 15.0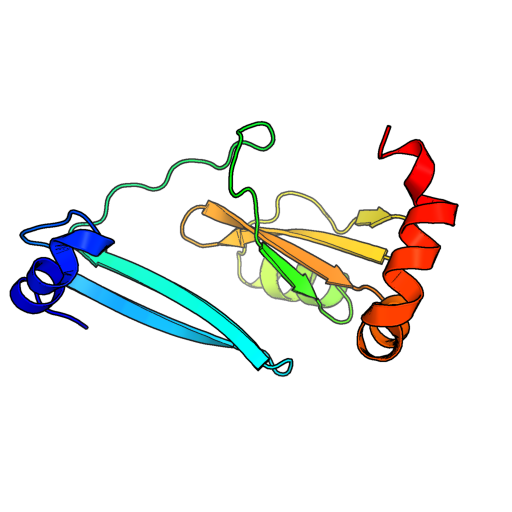28 -14.284 1.00 70.62 129 GLN A N 1
ATOM 1044 C CA . GLN A 1 129 ? 18.975 14.575 -15.075 1.00 70.62 129 GLN A CA 1
ATOM 1045 C C . GLN A 1 129 ? 17.674 15.256 -14.663 1.00 70.62 129 GLN A C 1
ATOM 1047 O O . GLN A 1 129 ? 16.858 15.603 -15.521 1.00 70.62 129 GLN A O 1
ATOM 1052 N N . PHE A 1 130 ? 17.476 15.459 -13.360 1.00 71.50 130 PHE A N 1
ATOM 1053 C CA . PHE A 1 130 ? 16.194 15.929 -12.840 1.00 71.50 130 PHE A CA 1
ATOM 1054 C C . PHE A 1 130 ? 16.165 17.416 -12.479 1.00 71.50 130 PHE A C 1
ATOM 1056 O O . PHE A 1 130 ? 15.099 17.929 -12.155 1.00 71.50 130 PHE A O 1
ATOM 1063 N N . GLY A 1 131 ? 17.285 18.139 -12.593 1.00 70.81 131 GLY A N 1
ATOM 1064 C CA . GLY A 1 131 ? 17.394 19.538 -12.155 1.00 70.81 131 GLY A CA 1
ATOM 1065 C C . GLY A 1 131 ? 16.367 20.475 -12.799 1.00 70.81 131 GLY A C 1
ATOM 1066 O O . GLY A 1 131 ? 15.892 21.407 -12.160 1.00 70.81 131 GLY A O 1
ATOM 1067 N N . LYS A 1 132 ? 15.942 20.182 -14.035 1.00 74.81 132 LYS A N 1
ATOM 1068 C CA . LYS A 1 132 ? 14.899 20.943 -14.742 1.00 74.81 132 LYS A CA 1
ATOM 1069 C C . LYS A 1 132 ? 13.490 20.807 -14.143 1.00 74.81 132 LYS A C 1
ATOM 1071 O O . LYS A 1 132 ? 12.655 21.654 -14.435 1.00 74.81 132 LYS A O 1
ATOM 1076 N N . TYR A 1 133 ? 13.231 19.767 -13.346 1.00 65.62 133 TYR A N 1
ATOM 1077 C CA . TYR A 1 133 ? 11.932 19.496 -12.714 1.00 65.62 133 TYR A CA 1
ATOM 1078 C C . TYR A 1 133 ? 11.827 20.031 -11.278 1.00 65.62 133 TYR A C 1
ATOM 1080 O O . TYR A 1 133 ? 10.739 20.021 -10.718 1.00 65.62 133 TYR A O 1
ATOM 1088 N N . TYR A 1 134 ? 12.935 20.488 -10.686 1.00 63.16 134 TYR A N 1
ATOM 1089 C CA . TYR A 1 134 ? 12.994 21.014 -9.315 1.00 63.16 134 TYR A CA 1
ATOM 1090 C C . TYR A 1 134 ? 13.135 22.549 -9.276 1.00 63.16 134 TYR A C 1
ATOM 1092 O O . TYR A 1 134 ? 13.762 23.074 -8.357 1.00 63.16 134 TYR A O 1
ATOM 1100 N N . LYS A 1 135 ? 12.629 23.251 -10.299 1.00 56.19 135 LYS A N 1
ATOM 1101 C CA . LYS A 1 135 ? 12.572 24.721 -10.316 1.00 56.19 135 LYS A CA 1
ATOM 1102 C C . LYS A 1 135 ? 11.432 25.243 -9.455 1.00 56.19 135 LYS A C 1
ATOM 1104 O O . LYS A 1 135 ? 10.351 24.620 -9.505 1.00 56.19 135 LYS A O 1
#

Mean predicted aligned error: 6.76 Å

Radius of gyration: 18.97 Å; Cα contacts (8 Å, |Δi|>4): 178; chains: 1; bounding box: 43×39×46 Å

pLDDT: mean 89.46, std 11.0, range [56.19, 98.5]

Foldseek 3Di:
DAAQVRVVVVCVPPVDGRKGWDWDWDADPVGDIDIDIDIPVDDAADAADPPDPDDRAEEDADPDPQVVVVVVVVVVWAWPDDWDDDVPKIKTWTADPRNGIYMYMHCDVVCVCCVPVVVPVVVVCCVPVVVVVVD

Solvent-accessible surface area (backbone atoms only — not comparable to full-atom values): 8106 Å² total; per-residue (Å²): 112,41,48,38,69,63,38,40,75,40,28,92,79,72,73,46,67,85,28,30,42,37,77,45,81,46,75,45,98,87,70,53,69,50,79,44,80,47,53,42,80,68,76,85,72,68,81,74,52,90,90,51,92,72,91,58,67,50,76,44,84,45,84,54,45,68,61,51,50,51,60,39,46,79,69,69,48,52,60,81,55,73,79,42,75,61,88,85,31,35,34,36,42,32,42,54,96,69,46,52,40,37,35,39,31,17,53,62,75,52,45,59,48,47,76,76,37,31,90,67,46,48,64,50,44,45,61,71,76,43,41,85,78,73,115

Sequence (135 aa):
TMDEKQVEALYNLYGLKNTKLRLGFLRTPGGAVLEIFEFTPAIPSEKVCWNKIGLTHITLDVRNVKKWYKKLKDKGVTFLCEPQKTGPNEWVFMQDMDGNLIELIDLKFNYIALRYLGAIVAPILRRLQFGKYYK

Secondary structure (DSSP, 8-state):
-B-HHHHHTTHHHH--SS-EEEEEEEE-TTS-EEEEEEEESPPPPPPP-TTSSS---EEEE-S-HHHHHHHHHTTT--BSSS-EEETTEEEEEEE-TT--EEEEEE-THHHHHHHHHHHHHHHHHHHHTSGGG--

Nearest PDB structures (foldseek):
  6cky-assembly1_B  TM=9.604E-01  e=2.239E-03  Streptomyces uncialis
  7wsz-assembly1_A  TM=7.178E-01  e=1.316E-03  Homo sapiens
  1bh5-assembly1_B  TM=7.624E-01  e=2.836E-03  Homo sapiens
  4g6x-assembly1_A-2  TM=5.838E-01  e=3.387E-03  Catenulispora acidiphila DSM 44928
  4gym-assembly1_B  TM=5.673E-01  e=1.104E-02  Conexibacter woesei DSM 14684